Protein AF-G0YC87-F1 (afdb_monomer)

Foldseek 3Di:
DVDPPVVVLVLVLVVQLVVLDQDLPVQQVVCVVVVHDNVVSVVVSVVVVVCCLPVVLVSSCVVSVVVVHDDDSCVSVVCSCVVPVVVVVVVVVVVVVCCVPPNPCCCVPPVCVVCVVVVVVVVVVVVVVVCVVCVVVCVVPVVVVVVSVVVVVVD

Structure (mmCIF, N/CA/C/O backbone):
data_AF-G0YC87-F1
#
_entry.id   AF-G0YC87-F1
#
loop_
_atom_site.group_PDB
_atom_site.id
_atom_site.type_symbol
_atom_site.label_atom_id
_atom_site.label_alt_id
_atom_site.label_comp_id
_atom_site.label_asym_id
_atom_site.label_entity_id
_atom_site.label_seq_id
_atom_site.pdbx_PDB_ins_code
_atom_site.Cartn_x
_atom_site.Cartn_y
_atom_site.Cartn_z
_atom_site.occupancy
_atom_site.B_iso_or_equiv
_atom_site.auth_seq_id
_atom_site.auth_comp_id
_atom_site.auth_asym_id
_atom_site.auth_atom_id
_atom_site.pdbx_PDB_model_num
ATOM 1 N N . PRO A 1 1 ? 21.422 0.173 -26.928 1.00 57.19 1 PRO A N 1
ATOM 2 C CA . PRO A 1 1 ? 20.627 0.861 -25.881 1.00 57.19 1 PRO A CA 1
ATOM 3 C C . PRO A 1 1 ? 21.302 0.721 -24.502 1.00 57.19 1 PRO A C 1
ATOM 5 O O . PRO A 1 1 ? 21.972 -0.278 -24.270 1.00 57.19 1 PRO A O 1
ATOM 8 N N . PHE A 1 2 ? 21.183 1.721 -23.618 1.00 67.56 2 PHE A N 1
ATOM 9 C CA . PHE A 1 2 ? 21.820 1.714 -22.283 1.00 67.56 2 PHE A CA 1
ATOM 10 C C . PHE A 1 2 ? 21.261 0.638 -21.329 1.00 67.56 2 PHE A C 1
ATOM 12 O O . PHE A 1 2 ? 21.851 0.382 -20.288 1.00 67.56 2 PHE A O 1
ATOM 19 N N . ILE A 1 3 ? 20.148 0.001 -21.703 1.00 70.94 3 ILE A N 1
ATOM 20 C CA . ILE A 1 3 ? 19.510 -1.131 -21.026 1.00 70.94 3 ILE A CA 1
ATOM 21 C C . ILE A 1 3 ? 19.102 -2.142 -22.122 1.00 70.94 3 ILE A C 1
ATOM 23 O O . ILE A 1 3 ? 18.642 -1.701 -23.181 1.00 70.94 3 ILE A O 1
ATOM 27 N N . PRO A 1 4 ? 19.264 -3.467 -21.928 1.00 79.31 4 PRO A N 1
ATOM 28 C CA . PRO A 1 4 ? 18.726 -4.478 -22.844 1.00 79.31 4 PRO A CA 1
ATOM 29 C C . PRO A 1 4 ? 17.207 -4.317 -23.031 1.00 79.31 4 PRO A C 1
ATOM 31 O O . PRO A 1 4 ? 16.504 -4.038 -22.062 1.00 79.31 4 PRO A O 1
ATOM 34 N N . GLU A 1 5 ? 16.686 -4.507 -24.248 1.00 75.06 5 GLU A N 1
ATOM 35 C CA . GLU A 1 5 ? 15.259 -4.273 -24.561 1.00 75.06 5 GLU A CA 1
ATOM 36 C C . GLU A 1 5 ? 14.304 -5.075 -23.664 1.00 75.06 5 GLU A C 1
ATOM 38 O O . GLU A 1 5 ? 13.308 -4.539 -23.179 1.00 75.06 5 GLU A O 1
ATOM 43 N N . GLU A 1 6 ? 14.648 -6.328 -23.366 1.00 74.81 6 GLU A N 1
ATOM 44 C CA . GLU A 1 6 ? 13.861 -7.182 -22.476 1.00 74.81 6 GLU A CA 1
ATOM 45 C C . GLU A 1 6 ? 13.784 -6.604 -21.053 1.00 74.81 6 GLU A C 1
ATOM 47 O O . GLU A 1 6 ? 12.701 -6.482 -20.482 1.00 74.81 6 GLU A O 1
ATOM 52 N N . LEU A 1 7 ? 14.909 -6.139 -20.504 1.00 77.75 7 LEU A N 1
ATOM 53 C CA . LEU A 1 7 ? 14.964 -5.549 -19.165 1.00 77.75 7 LEU A CA 1
ATOM 54 C C . LEU A 1 7 ? 14.239 -4.191 -19.110 1.00 77.75 7 LEU A C 1
ATOM 56 O O . LEU A 1 7 ? 13.565 -3.878 -18.131 1.00 77.75 7 LEU A O 1
ATOM 60 N N . ALA A 1 8 ? 14.321 -3.402 -20.184 1.00 76.62 8 ALA A N 1
ATOM 61 C CA . ALA A 1 8 ? 13.591 -2.143 -20.308 1.00 76.62 8 ALA A CA 1
ATOM 62 C C . ALA A 1 8 ? 12.068 -2.365 -20.311 1.00 76.62 8 ALA A C 1
ATOM 64 O O . ALA A 1 8 ? 11.340 -1.621 -19.652 1.00 76.62 8 ALA A O 1
ATOM 65 N N . SER A 1 9 ? 11.589 -3.418 -20.986 1.00 77.44 9 SER A N 1
ATOM 66 C CA . SER A 1 9 ? 10.168 -3.789 -20.978 1.00 77.44 9 SER A CA 1
ATOM 67 C C . SER A 1 9 ? 9.680 -4.205 -19.582 1.00 77.44 9 SER A C 1
ATOM 69 O O . SER A 1 9 ? 8.591 -3.810 -19.163 1.00 77.44 9 SER A O 1
ATOM 71 N N . GLN A 1 10 ? 10.517 -4.913 -18.814 1.00 79.56 10 GLN A N 1
ATOM 72 C CA . GLN A 1 10 ? 10.211 -5.306 -17.436 1.00 79.56 10 GLN A CA 1
ATOM 73 C C . GLN A 1 10 ? 10.158 -4.099 -16.490 1.00 79.56 10 GLN A C 1
ATOM 75 O O . GLN A 1 10 ? 9.244 -3.999 -15.670 1.00 79.56 10 GLN A O 1
ATOM 80 N N . TYR A 1 11 ? 11.088 -3.146 -16.617 1.00 82.56 11 TYR A N 1
ATOM 81 C CA . TYR A 1 11 ? 11.056 -1.914 -15.824 1.00 82.56 11 TYR A CA 1
ATOM 82 C C . TYR A 1 11 ? 9.862 -1.023 -16.166 1.00 82.56 11 TYR A C 1
ATOM 84 O O . TYR A 1 11 ? 9.242 -0.470 -15.259 1.00 82.56 11 TYR A O 1
ATOM 92 N N . LEU A 1 12 ? 9.491 -0.927 -17.446 1.00 80.69 12 LEU A N 1
ATOM 93 C CA . LEU A 1 12 ? 8.291 -0.208 -17.870 1.00 80.69 12 LEU A CA 1
ATOM 94 C C . LEU A 1 12 ? 7.024 -0.845 -17.286 1.00 80.69 12 LEU A C 1
ATOM 96 O O . LEU A 1 12 ? 6.185 -0.139 -16.730 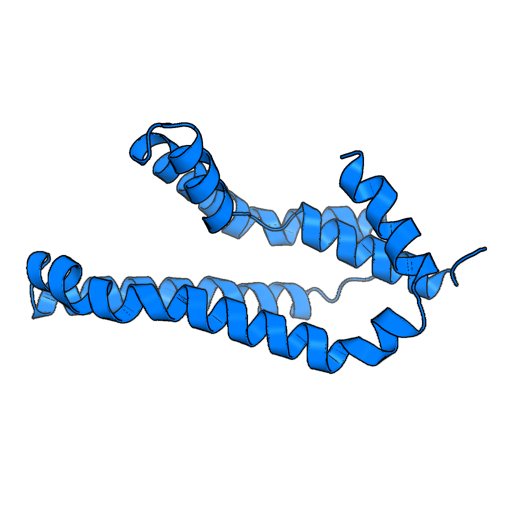1.00 80.69 12 LEU A O 1
ATOM 100 N N . ALA A 1 13 ? 6.908 -2.174 -17.351 1.00 80.00 13 ALA A N 1
ATOM 101 C CA . ALA A 1 13 ? 5.795 -2.891 -16.737 1.00 80.00 13 ALA A CA 1
ATOM 102 C C . ALA A 1 13 ? 5.726 -2.636 -15.223 1.00 80.00 13 ALA A C 1
ATOM 104 O O . ALA A 1 13 ? 4.656 -2.335 -14.697 1.00 80.00 13 ALA A O 1
ATOM 105 N N . GLY A 1 14 ? 6.871 -2.678 -14.532 1.00 81.62 14 GLY A N 1
ATOM 106 C CA . GLY A 1 14 ? 6.966 -2.348 -13.110 1.00 81.62 14 GLY A CA 1
ATOM 107 C C . GLY A 1 14 ? 6.519 -0.917 -12.794 1.00 81.62 14 GLY A C 1
ATOM 108 O O . GLY A 1 14 ? 5.764 -0.710 -11.847 1.00 81.62 14 GLY A O 1
ATOM 109 N N . ALA A 1 15 ? 6.918 0.065 -13.607 1.00 82.25 15 ALA A N 1
ATOM 110 C CA . ALA A 1 15 ? 6.516 1.461 -13.440 1.00 82.25 15 ALA A CA 1
ATOM 111 C C . ALA A 1 15 ? 5.006 1.669 -13.658 1.00 82.25 15 ALA A C 1
ATOM 113 O O . ALA A 1 15 ? 4.369 2.389 -12.892 1.00 82.25 15 ALA A O 1
ATOM 114 N N . ILE A 1 16 ? 4.411 0.998 -14.651 1.00 81.50 16 ILE A N 1
ATOM 115 C CA . ILE A 1 16 ? 2.959 1.019 -14.892 1.00 81.50 16 ILE A CA 1
ATOM 116 C C . ILE A 1 16 ? 2.207 0.413 -13.701 1.00 81.50 16 ILE A C 1
ATOM 118 O O . ILE A 1 16 ? 1.227 0.987 -13.223 1.00 81.50 16 ILE A O 1
ATOM 122 N N . LEU A 1 17 ? 2.671 -0.731 -13.189 1.00 78.62 17 LEU A N 1
ATOM 123 C CA . LEU A 1 17 ? 2.077 -1.375 -12.015 1.00 78.62 17 LEU A CA 1
ATOM 124 C C . LEU A 1 17 ? 2.174 -0.486 -10.769 1.00 78.62 17 LEU A C 1
ATOM 126 O O . LEU A 1 17 ? 1.206 -0.381 -10.021 1.00 78.62 17 LEU A O 1
ATOM 130 N N . LEU A 1 18 ? 3.309 0.190 -10.568 1.00 82.50 18 LEU A N 1
ATOM 131 C CA . LEU A 1 18 ? 3.497 1.124 -9.459 1.00 82.50 18 LEU A CA 1
ATOM 132 C C . LEU A 1 18 ? 2.561 2.336 -9.574 1.00 82.50 18 LEU A C 1
ATOM 134 O O . LEU A 1 18 ? 1.906 2.689 -8.600 1.00 82.50 18 LEU A O 1
ATOM 138 N N . GLY A 1 19 ? 2.467 2.948 -10.758 1.00 80.38 19 GLY A N 1
ATOM 139 C CA . GLY A 1 19 ? 1.634 4.132 -10.990 1.00 80.38 19 GLY A CA 1
ATOM 140 C C . GLY A 1 19 ? 0.129 3.857 -10.946 1.00 80.38 19 GLY A C 1
ATOM 141 O O . GLY A 1 19 ? -0.658 4.756 -10.667 1.00 80.38 19 GLY A O 1
ATOM 142 N N . THR A 1 20 ? -0.284 2.614 -11.196 1.00 79.25 20 THR A N 1
ATOM 143 C CA . THR A 1 20 ? -1.690 2.192 -11.096 1.00 79.25 20 THR A CA 1
ATOM 144 C C . THR A 1 20 ? -2.072 1.695 -9.704 1.00 79.25 20 THR A C 1
ATOM 146 O O . THR A 1 20 ? -3.257 1.512 -9.436 1.00 79.25 20 THR A O 1
A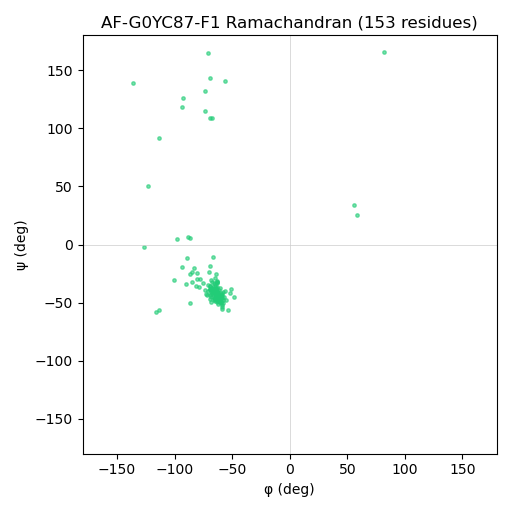TOM 149 N N . ALA A 1 21 ? -1.114 1.467 -8.804 1.00 81.75 21 ALA A N 1
ATOM 150 C CA . ALA A 1 21 ? -1.408 0.983 -7.463 1.00 81.75 21 ALA A CA 1
ATOM 151 C C . ALA A 1 21 ? -2.026 2.096 -6.591 1.00 81.75 21 ALA A C 1
ATOM 153 O O . ALA A 1 21 ? -1.487 3.204 -6.525 1.00 81.75 21 ALA A O 1
ATOM 154 N N . PRO A 1 22 ? -3.137 1.830 -5.877 1.00 77.19 22 PRO A N 1
ATOM 155 C CA . PRO A 1 22 ? -3.717 2.807 -4.968 1.00 77.19 22 PRO A CA 1
ATOM 156 C C . PRO A 1 22 ? -2.820 3.042 -3.746 1.00 77.19 22 PRO A C 1
ATOM 158 O O . PRO A 1 22 ? -2.207 2.129 -3.189 1.00 77.19 22 PRO A O 1
ATOM 161 N N . CYS A 1 23 ? -2.786 4.293 -3.296 1.00 81.12 23 CYS A N 1
ATOM 162 C CA . CYS A 1 23 ? -1.990 4.762 -2.169 1.00 81.12 23 CYS A CA 1
ATOM 163 C C . CYS A 1 23 ? -2.938 5.189 -1.033 1.00 81.12 23 CYS A C 1
ATOM 165 O O . CYS A 1 23 ? -3.407 6.323 -0.981 1.00 81.12 23 CYS A O 1
ATOM 167 N N . ALA A 1 24 ? -3.255 4.266 -0.118 1.00 76.12 24 ALA A N 1
ATOM 168 C CA . ALA A 1 24 ? -4.218 4.535 0.955 1.00 76.12 24 ALA A CA 1
ATOM 169 C C . ALA A 1 24 ? -3.569 5.186 2.191 1.00 76.12 24 ALA A C 1
ATOM 171 O O . ALA A 1 24 ? -4.028 6.212 2.684 1.00 76.12 24 ALA A O 1
ATOM 172 N N . ALA A 1 25 ? -2.472 4.617 2.703 1.00 76.94 25 ALA A N 1
ATOM 173 C CA . ALA A 1 25 ? -1.908 5.018 3.998 1.00 76.94 25 ALA A CA 1
ATOM 174 C C . ALA A 1 25 ? -1.197 6.383 3.973 1.00 76.94 25 ALA A C 1
ATOM 176 O O . ALA A 1 25 ? -1.305 7.165 4.916 1.00 76.94 25 ALA A O 1
ATOM 177 N N . MET A 1 26 ? -0.467 6.683 2.898 1.00 84.88 26 MET A N 1
ATOM 178 C CA . MET A 1 26 ? 0.353 7.893 2.818 1.00 84.88 26 MET A CA 1
ATOM 179 C C . MET A 1 26 ? -0.507 9.159 2.696 1.00 84.88 26 MET A C 1
ATOM 181 O O . MET A 1 26 ? -0.180 10.175 3.305 1.00 84.88 26 MET A O 1
ATOM 185 N N . VAL A 1 27 ? -1.650 9.085 2.006 1.00 85.88 27 VAL A N 1
ATOM 186 C CA . VAL A 1 27 ? -2.606 10.202 1.886 1.00 85.88 27 VAL A CA 1
ATOM 187 C C . VAL A 1 27 ? -3.138 10.641 3.256 1.00 85.88 27 VAL A C 1
ATOM 189 O O . VAL A 1 27 ? -3.251 11.840 3.508 1.00 85.88 27 VAL A O 1
ATOM 192 N N . PHE A 1 28 ? -3.376 9.707 4.185 1.00 83.75 28 PHE A N 1
ATOM 193 C CA . PHE A 1 28 ? -3.779 10.053 5.555 1.00 83.75 28 PHE A CA 1
ATOM 194 C C . PHE A 1 28 ? -2.693 10.808 6.323 1.00 83.75 28 PHE A C 1
ATOM 196 O O . PHE A 1 28 ? -3.005 11.755 7.045 1.00 83.75 28 PHE A O 1
ATOM 203 N N . VAL A 1 29 ? -1.424 10.421 6.161 1.00 84.12 29 VAL A N 1
ATOM 204 C CA . VAL A 1 29 ? -0.299 11.114 6.808 1.00 84.12 29 VAL A CA 1
ATOM 205 C C . VAL A 1 29 ? -0.174 12.535 6.264 1.00 84.12 29 VAL A C 1
ATOM 207 O O . VAL A 1 29 ? -0.053 13.473 7.048 1.00 84.12 29 VAL A O 1
ATOM 210 N N . TRP A 1 30 ? -0.278 12.719 4.946 1.00 87.69 30 TRP A N 1
ATOM 211 C CA . TRP A 1 30 ? -0.252 14.051 4.339 1.00 87.69 30 TRP A CA 1
ATOM 212 C C . TRP A 1 30 ? -1.423 14.915 4.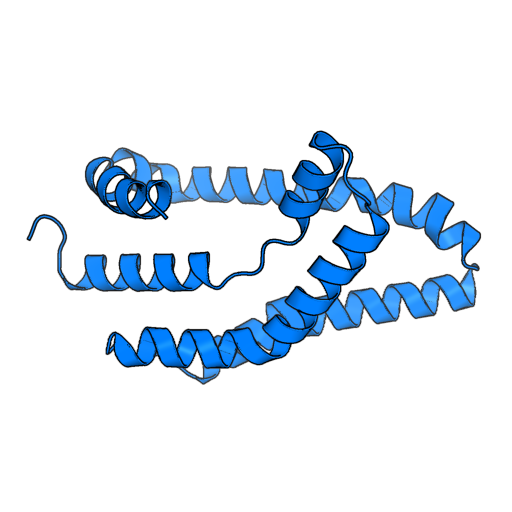788 1.00 87.69 30 TRP A C 1
ATOM 214 O O . TRP A 1 30 ? -1.194 16.038 5.228 1.00 87.69 30 TRP A O 1
ATOM 224 N N . SER A 1 31 ? -2.648 14.378 4.773 1.00 88.25 31 SER A N 1
ATOM 225 C CA . SER A 1 31 ? -3.817 15.100 5.284 1.00 88.25 31 SER A CA 1
ATOM 226 C C . SER A 1 31 ? -3.627 15.505 6.745 1.00 88.25 31 SER A C 1
ATOM 228 O O . SER A 1 31 ? -3.975 16.619 7.122 1.00 88.25 31 SER A O 1
ATOM 230 N N . TYR A 1 32 ? -3.061 14.634 7.582 1.00 85.69 32 TYR A N 1
ATOM 231 C CA . TYR A 1 32 ? -2.772 14.970 8.974 1.00 85.69 32 TYR A CA 1
ATOM 232 C C . TYR A 1 32 ? -1.743 16.108 9.086 1.00 85.69 32 TYR A C 1
ATOM 234 O O . TYR A 1 32 ? -1.962 17.069 9.826 1.00 85.69 32 TYR A O 1
ATOM 242 N N . LEU A 1 33 ? -0.651 16.047 8.314 1.00 90.62 33 LEU A N 1
ATOM 243 C CA . LEU A 1 33 ? 0.399 17.072 8.301 1.00 90.62 33 LEU A CA 1
ATOM 244 C C . LEU A 1 33 ? -0.111 18.437 7.818 1.00 90.62 33 LEU A C 1
ATOM 246 O O . LEU A 1 33 ? 0.292 19.467 8.358 1.00 90.62 33 LEU A O 1
ATOM 250 N N . THR A 1 34 ? -1.026 18.460 6.849 1.00 92.94 34 THR A N 1
ATOM 251 C CA . THR A 1 34 ? -1.622 19.696 6.322 1.00 92.94 34 THR A CA 1
ATOM 252 C C . THR A 1 34 ? -2.846 20.168 7.108 1.00 92.94 34 THR A C 1
ATOM 254 O O . THR A 1 34 ? -3.486 21.132 6.692 1.00 92.94 34 THR A O 1
ATOM 257 N N . ARG A 1 35 ? -3.189 19.521 8.235 1.00 90.19 35 ARG A N 1
ATOM 258 C CA . ARG A 1 35 ? -4.411 19.791 9.022 1.00 90.19 35 ARG A CA 1
ATOM 259 C C . ARG A 1 35 ? -5.703 19.680 8.196 1.00 90.19 35 ARG A C 1
ATOM 261 O O . ARG A 1 35 ? -6.651 20.431 8.411 1.00 90.19 35 ARG A O 1
ATOM 268 N N . GLY A 1 36 ? -5.718 18.765 7.233 1.00 88.31 36 GLY A N 1
ATOM 269 C CA . GLY A 1 36 ? -6.886 18.438 6.427 1.00 88.31 36 GLY A CA 1
ATOM 270 C C . GLY A 1 36 ? -7.963 17.695 7.217 1.00 88.31 36 GLY A C 1
ATOM 271 O O . GLY A 1 36 ? -7.722 17.161 8.303 1.00 88.31 36 GLY A O 1
ATOM 272 N N . ASP A 1 37 ? -9.163 17.643 6.645 1.00 91.12 37 ASP A N 1
ATOM 273 C CA . ASP A 1 37 ? -10.288 16.906 7.213 1.00 91.12 37 ASP A CA 1
ATOM 274 C C . ASP A 1 37 ? -10.085 15.392 7.026 1.00 91.12 37 ASP A C 1
ATOM 276 O O . ASP A 1 37 ? -10.067 14.864 5.907 1.00 91.12 37 ASP A O 1
ATOM 280 N N . ALA A 1 38 ? -9.930 14.683 8.145 1.00 85.50 38 ALA A N 1
ATOM 281 C CA . ALA A 1 38 ? -9.714 13.242 8.153 1.00 85.50 38 ALA A CA 1
ATOM 282 C C . ALA A 1 38 ? -10.942 12.450 7.672 1.00 85.50 38 ALA A C 1
ATOM 284 O O . ALA A 1 38 ? -10.775 11.399 7.055 1.00 85.50 38 ALA A O 1
ATOM 285 N N . ALA A 1 39 ? -12.162 12.935 7.926 1.00 86.69 39 ALA A N 1
ATOM 286 C CA . ALA A 1 39 ? -13.388 12.277 7.488 1.00 86.69 39 ALA A CA 1
ATOM 287 C C . ALA A 1 39 ? -13.565 12.415 5.973 1.00 86.69 39 ALA A C 1
ATOM 289 O O . ALA A 1 39 ? -13.854 11.427 5.300 1.00 86.69 39 ALA A O 1
ATOM 290 N N . TYR A 1 40 ? -13.312 13.606 5.423 1.00 89.31 40 TYR A N 1
ATOM 291 C CA . TYR A 1 40 ? -13.328 13.819 3.975 1.00 89.31 40 TYR A CA 1
ATOM 292 C C . TYR A 1 40 ? -12.262 12.971 3.268 1.00 89.31 40 TYR A C 1
ATOM 294 O O . TYR A 1 40 ? -12.561 12.267 2.303 1.00 89.31 40 TYR A O 1
ATOM 302 N N . THR A 1 41 ? -11.038 12.963 3.802 1.00 90.31 41 THR A N 1
ATOM 303 C CA . THR A 1 41 ? -9.935 12.141 3.283 1.00 90.31 41 THR A CA 1
ATOM 304 C C . THR A 1 41 ? -10.283 10.657 3.309 1.00 90.31 41 THR A C 1
ATOM 306 O O . THR A 1 41 ? -10.043 9.947 2.334 1.00 90.31 41 THR A O 1
ATOM 309 N N . LEU A 1 42 ? -10.909 10.185 4.390 1.00 88.56 42 LEU A N 1
ATOM 310 C CA . LEU A 1 42 ? -11.349 8.800 4.506 1.00 88.56 42 LEU A CA 1
ATOM 311 C C . LEU A 1 42 ? -12.383 8.434 3.446 1.00 88.56 42 LEU A C 1
ATOM 313 O O . LEU A 1 42 ? -12.263 7.373 2.839 1.00 88.56 42 LEU A O 1
ATOM 317 N N . VAL A 1 43 ? -13.373 9.296 3.203 1.00 90.69 43 VAL A N 1
ATOM 318 C CA . VAL A 1 43 ? -14.376 9.058 2.156 1.00 90.69 43 VAL A CA 1
ATOM 319 C C . VAL A 1 43 ? -13.710 9.020 0.782 1.00 90.69 43 VAL A C 1
ATOM 321 O O . VAL A 1 43 ? -13.975 8.104 0.009 1.00 90.69 43 VAL A O 1
ATOM 324 N N . GLN A 1 44 ? -12.808 9.959 0.490 1.00 90.38 44 GLN A N 1
ATOM 325 C CA . GLN A 1 44 ? -12.114 10.023 -0.795 1.00 90.38 44 GLN A CA 1
ATOM 326 C C . GLN A 1 44 ? -11.250 8.780 -1.053 1.00 90.38 44 GLN A C 1
ATOM 328 O O . GLN A 1 44 ? -11.358 8.175 -2.119 1.00 90.38 44 GLN A O 1
ATOM 333 N N . VAL A 1 45 ? -10.429 8.376 -0.080 1.00 90.69 45 VAL A N 1
ATOM 334 C CA . VAL A 1 45 ? -9.581 7.179 -0.191 1.00 90.69 45 VAL A CA 1
ATOM 335 C C . VAL A 1 45 ? -10.443 5.922 -0.310 1.00 90.69 45 VAL A C 1
ATOM 337 O O . VAL A 1 45 ? -10.199 5.103 -1.188 1.00 90.69 45 VAL A O 1
ATOM 340 N N . ALA A 1 46 ? -11.502 5.793 0.495 1.00 87.88 46 ALA A N 1
ATOM 341 C CA . ALA A 1 46 ? -12.389 4.632 0.436 1.00 87.88 46 ALA A CA 1
ATOM 342 C C . ALA A 1 46 ? -13.113 4.507 -0.914 1.00 87.88 46 ALA A C 1
ATOM 344 O O . ALA A 1 46 ? -13.239 3.403 -1.441 1.00 87.88 46 ALA A O 1
ATOM 345 N N . VAL A 1 47 ? -13.580 5.622 -1.486 1.00 90.88 47 VAL A N 1
ATOM 346 C CA . VAL A 1 47 ? -14.212 5.630 -2.814 1.00 90.88 47 VAL A CA 1
ATOM 347 C C . VAL A 1 47 ? -13.194 5.274 -3.896 1.00 90.88 47 VAL A C 1
ATOM 349 O O . VAL A 1 47 ? -13.492 4.437 -4.747 1.00 90.88 47 VAL A O 1
ATOM 352 N N . ASN A 1 48 ? -11.991 5.851 -3.845 1.00 89.25 48 ASN A N 1
ATOM 353 C CA . ASN A 1 48 ? -10.914 5.532 -4.780 1.00 89.25 48 ASN A CA 1
ATOM 354 C C . ASN A 1 48 ? -10.553 4.041 -4.742 1.00 89.25 48 ASN A C 1
ATOM 356 O O . ASN A 1 48 ? -10.537 3.384 -5.780 1.00 89.25 48 ASN A O 1
ATOM 360 N N . ASP A 1 49 ? -10.329 3.488 -3.553 1.00 86.19 49 ASP A N 1
ATOM 361 C CA . ASP A 1 49 ? -9.949 2.086 -3.383 1.00 86.19 49 ASP A CA 1
ATOM 362 C C . ASP A 1 49 ? -11.065 1.136 -3.833 1.00 86.19 49 ASP A C 1
ATOM 364 O O . ASP A 1 49 ? -10.788 0.098 -4.434 1.00 86.19 49 ASP A O 1
ATOM 368 N N . LEU A 1 50 ? -12.334 1.500 -3.611 1.00 86.19 50 LEU A N 1
ATOM 369 C CA . LEU A 1 50 ? -13.476 0.714 -4.079 1.00 86.19 50 LEU A CA 1
ATOM 370 C C . LEU A 1 50 ? -13.591 0.711 -5.609 1.00 86.19 50 LEU A C 1
ATOM 372 O O . LEU A 1 50 ? -13.905 -0.325 -6.191 1.00 86.19 50 LEU A O 1
ATOM 376 N N . ILE A 1 51 ? -13.327 1.843 -6.266 1.00 88.00 51 ILE A N 1
ATOM 377 C CA . ILE A 1 51 ? -13.265 1.911 -7.732 1.00 88.00 51 ILE A CA 1
ATOM 378 C C . ILE A 1 51 ? -12.096 1.055 -8.229 1.00 88.00 51 ILE A C 1
ATOM 380 O O . ILE A 1 51 ? -12.274 0.209 -9.107 1.00 88.00 51 ILE A O 1
ATOM 384 N N . MET A 1 52 ? -10.915 1.225 -7.632 1.00 85.06 52 MET A N 1
ATOM 385 C CA . MET A 1 52 ? -9.697 0.517 -8.020 1.00 85.06 52 MET A CA 1
ATOM 386 C C . MET A 1 52 ? -9.780 -0.991 -7.782 1.00 85.06 52 MET A C 1
ATOM 388 O O . MET A 1 52 ? -9.213 -1.741 -8.566 1.00 85.06 52 MET A O 1
ATOM 392 N N . LEU A 1 53 ? -10.550 -1.465 -6.800 1.00 82.25 53 LEU A N 1
ATOM 393 C CA . LEU A 1 53 ? -10.812 -2.894 -6.598 1.00 82.25 53 LEU A CA 1
ATOM 394 C C . LEU A 1 53 ? -11.293 -3.592 -7.881 1.00 82.25 53 LEU A C 1
ATOM 396 O O . LEU A 1 53 ? -10.899 -4.725 -8.153 1.00 82.25 53 LEU A O 1
ATOM 400 N N . PHE A 1 54 ? -12.124 -2.910 -8.674 1.00 82.88 54 PHE A N 1
ATOM 401 C CA . PHE A 1 54 ? -12.648 -3.434 -9.936 1.00 82.88 54 PHE A CA 1
ATOM 402 C C . PHE A 1 54 ? -11.905 -2.891 -11.158 1.00 82.88 54 PHE A C 1
ATOM 404 O O . PHE A 1 54 ? -11.803 -3.592 -12.161 1.00 82.88 54 PHE A O 1
ATOM 411 N N . ALA A 1 55 ? -11.388 -1.662 -11.089 1.00 84.94 55 ALA A N 1
ATOM 412 C CA . ALA A 1 55 ? -10.742 -0.987 -12.211 1.00 84.94 55 ALA A CA 1
ATOM 413 C C . ALA A 1 55 ? -9.252 -1.337 -12.371 1.00 84.94 55 ALA A C 1
ATOM 415 O O . ALA A 1 55 ? -8.742 -1.263 -13.486 1.00 84.94 55 ALA A O 1
ATOM 416 N N . PHE A 1 56 ? -8.560 -1.770 -11.310 1.00 82.12 56 PHE A N 1
ATOM 417 C CA . PHE A 1 56 ? -7.119 -2.044 -11.335 1.00 82.12 56 PHE A CA 1
ATOM 418 C C . PHE A 1 56 ? -6.748 -3.110 -12.369 1.00 82.12 56 PHE A C 1
ATOM 420 O O . PHE A 1 56 ? -5.937 -2.845 -13.252 1.00 82.12 56 PHE A O 1
ATOM 427 N N . ALA A 1 57 ? -7.376 -4.290 -12.316 1.00 78.31 57 ALA A N 1
ATOM 428 C CA . ALA A 1 57 ? -7.081 -5.359 -13.272 1.00 78.31 57 ALA A CA 1
ATOM 429 C C . ALA A 1 57 ? -7.351 -4.940 -14.735 1.00 78.31 57 ALA A C 1
ATOM 431 O O . ALA A 1 57 ? -6.443 -5.089 -15.553 1.00 78.31 57 ALA A O 1
ATOM 432 N N . PRO A 1 58 ? -8.516 -4.357 -15.090 1.00 80.88 58 PRO A N 1
ATOM 433 C CA . PRO A 1 58 ? -8.759 -3.833 -16.435 1.00 80.88 58 PRO A CA 1
ATOM 434 C C . PRO A 1 58 ? -7.747 -2.778 -16.895 1.00 80.88 58 PRO A C 1
ATOM 436 O O . PRO A 1 58 ? -7.266 -2.854 -18.024 1.00 80.88 58 PRO A O 1
ATOM 439 N N . ILE A 1 59 ? -7.409 -1.808 -16.037 1.00 82.31 59 ILE A N 1
ATOM 440 C CA . ILE A 1 59 ? -6.475 -0.722 -16.369 1.00 82.31 59 ILE A CA 1
ATOM 441 C C . ILE A 1 59 ? -5.075 -1.283 -16.620 1.00 82.31 59 ILE A C 1
ATOM 443 O O . ILE A 1 59 ? -4.454 -0.948 -17.625 1.00 82.31 59 ILE A O 1
ATOM 447 N N . VAL A 1 60 ? -4.594 -2.172 -15.749 1.00 75.69 60 VAL A N 1
ATOM 448 C CA . VAL A 1 60 ? -3.285 -2.819 -15.897 1.00 75.69 60 VAL A CA 1
ATOM 449 C C . VAL A 1 60 ? -3.225 -3.646 -17.181 1.00 75.69 60 VAL A C 1
ATOM 451 O O . VAL A 1 60 ? -2.248 -3.549 -17.920 1.00 75.69 60 VAL A O 1
ATOM 454 N N . ILE A 1 61 ? -4.277 -4.411 -17.492 1.00 74.00 61 ILE A N 1
ATOM 455 C CA . ILE A 1 61 ? -4.358 -5.200 -18.730 1.00 74.00 61 ILE A CA 1
ATOM 456 C C . ILE A 1 61 ? -4.318 -4.288 -19.960 1.00 74.00 61 ILE A C 1
ATOM 458 O O . ILE A 1 61 ? -3.594 -4.575 -20.912 1.00 74.00 61 ILE A O 1
ATOM 462 N N . LEU A 1 62 ? -5.059 -3.179 -19.944 1.00 78.75 62 LEU A N 1
ATOM 463 C CA . LEU A 1 62 ? -5.085 -2.225 -21.047 1.00 78.75 62 LEU A CA 1
ATOM 464 C C . LEU A 1 62 ? -3.721 -1.543 -21.238 1.00 78.75 62 LEU A C 1
ATOM 466 O O . LEU A 1 62 ? -3.215 -1.502 -22.357 1.00 78.75 62 LEU A O 1
ATOM 470 N N . LEU A 1 63 ? -3.088 -1.067 -20.162 1.00 75.19 63 LEU A N 1
ATOM 471 C CA . LEU A 1 63 ? -1.797 -0.371 -20.233 1.00 75.19 63 LEU A CA 1
ATOM 472 C C . LEU A 1 63 ? -0.637 -1.303 -20.630 1.00 75.19 63 LEU A C 1
ATOM 474 O O . LEU A 1 63 ? 0.219 -0.920 -21.432 1.00 75.19 63 LEU A O 1
ATOM 478 N N . LEU A 1 64 ? -0.619 -2.542 -20.129 1.00 71.00 64 LEU A N 1
ATOM 479 C CA . LEU A 1 64 ? 0.396 -3.537 -20.499 1.00 71.00 64 LEU A CA 1
ATOM 480 C C . LEU A 1 64 ? 0.159 -4.125 -21.899 1.00 71.00 64 LEU A C 1
ATOM 482 O O . LEU A 1 64 ? 1.121 -4.376 -22.625 1.00 71.00 64 LEU A O 1
ATOM 486 N N . GLY A 1 65 ? -1.103 -4.266 -22.318 1.00 66.25 65 GLY A N 1
ATOM 487 C CA . GLY A 1 65 ? -1.473 -4.697 -23.667 1.00 66.25 65 GLY A CA 1
ATOM 488 C C . GLY A 1 65 ? -1.067 -3.690 -24.748 1.00 66.25 65 GLY A C 1
ATOM 489 O O . GLY A 1 65 ? -0.556 -4.089 -25.791 1.00 66.25 65 GLY A O 1
ATOM 490 N N . VAL A 1 66 ? -1.192 -2.383 -24.478 1.00 63.62 66 VAL A N 1
ATOM 491 C CA . VAL A 1 66 ? -0.680 -1.313 -25.364 1.00 63.62 66 VAL A CA 1
ATOM 492 C C . VAL A 1 66 ? 0.852 -1.349 -25.476 1.00 63.62 66 VAL A C 1
ATOM 494 O O . VAL A 1 66 ? 1.405 -0.945 -26.496 1.00 63.62 66 VAL A O 1
ATOM 497 N N . SER A 1 67 ? 1.537 -1.900 -24.471 1.00 60.12 67 SER A N 1
ATOM 498 C CA . SER A 1 67 ? 2.997 -2.068 -24.447 1.00 60.12 67 SER A CA 1
ATOM 499 C C . SER A 1 67 ? 3.476 -3.388 -25.085 1.00 60.12 67 SER A C 1
ATOM 501 O O . SER A 1 67 ? 4.665 -3.688 -25.036 1.00 60.12 67 SER A O 1
ATOM 503 N N . ASN A 1 68 ? 2.570 -4.170 -25.696 1.00 59.53 68 ASN A N 1
ATOM 504 C CA . ASN A 1 68 ? 2.828 -5.465 -26.350 1.00 59.53 68 ASN A CA 1
ATOM 505 C C . ASN A 1 68 ? 3.448 -6.543 -25.432 1.00 59.53 68 ASN A C 1
ATOM 507 O O . ASN A 1 68 ? 4.114 -7.468 -25.898 1.00 59.53 68 ASN A O 1
ATOM 511 N N . ILE A 1 69 ? 3.222 -6.433 -24.119 1.00 62.19 69 ILE A N 1
ATOM 512 C CA . ILE A 1 69 ? 3.669 -7.411 -23.122 1.00 62.19 69 ILE A CA 1
ATOM 513 C C . ILE A 1 69 ? 2.517 -8.392 -22.891 1.00 62.19 69 ILE A C 1
ATOM 515 O O . ILE A 1 69 ? 1.436 -7.995 -22.454 1.00 62.19 69 ILE A O 1
ATOM 519 N N . GLN A 1 70 ? 2.722 -9.678 -23.192 1.00 56.25 70 GLN A N 1
ATOM 520 C CA . GLN A 1 70 ? 1.707 -10.705 -22.945 1.00 56.25 70 GLN A CA 1
ATOM 521 C C . GLN A 1 70 ? 1.547 -10.931 -21.441 1.00 56.25 70 GLN A C 1
ATOM 523 O O . GLN A 1 70 ? 2.423 -11.488 -20.781 1.00 56.25 70 GLN A O 1
ATOM 528 N N . VAL A 1 71 ? 0.413 -10.495 -20.897 1.00 58.00 71 VAL A N 1
ATOM 529 C CA . VAL A 1 71 ? 0.088 -10.675 -19.483 1.00 58.00 71 VAL A CA 1
ATOM 530 C C . VAL A 1 71 ? -0.711 -11.968 -19.308 1.00 58.00 71 VAL A C 1
ATOM 532 O O . VAL A 1 71 ? -1.755 -12.120 -19.947 1.00 58.00 71 VAL A O 1
ATOM 535 N N . PRO A 1 72 ? -0.288 -12.898 -18.433 1.00 66.88 72 PRO A N 1
ATOM 536 C CA . PRO A 1 72 ? -1.094 -14.066 -18.109 1.00 66.88 72 PRO A CA 1
ATOM 537 C C . PRO A 1 72 ? -2.351 -13.633 -17.338 1.00 66.88 72 PRO A C 1
ATOM 539 O O . PRO A 1 72 ? -2.272 -13.232 -16.174 1.00 66.88 72 PRO A O 1
ATOM 542 N N . TYR A 1 73 ? -3.515 -13.725 -17.991 1.00 66.31 73 TYR A N 1
ATOM 543 C CA . TYR A 1 73 ? -4.830 -13.378 -17.429 1.00 66.31 73 TYR A CA 1
ATOM 544 C C . TYR A 1 73 ? -5.097 -14.073 -16.088 1.00 66.31 73 TYR A C 1
ATOM 546 O O . TYR A 1 73 ? -5.559 -13.441 -15.136 1.00 66.31 73 TYR A O 1
ATOM 554 N N . ASP A 1 74 ? -4.723 -15.350 -15.997 1.00 72.06 74 ASP A N 1
ATOM 555 C CA . ASP A 1 74 ? -4.893 -16.164 -14.795 1.00 72.06 74 ASP A CA 1
ATOM 556 C C . ASP A 1 74 ? -4.054 -15.631 -13.627 1.00 72.06 74 ASP A C 1
ATOM 558 O O . ASP A 1 74 ? -4.519 -15.599 -12.490 1.00 72.06 74 ASP A O 1
ATOM 562 N N . GLY A 1 75 ? -2.840 -15.143 -13.906 1.00 74.19 75 GLY A N 1
ATOM 563 C CA . GLY A 1 75 ? -1.922 -14.625 -12.891 1.00 74.19 75 GLY A CA 1
ATOM 564 C C . GLY A 1 75 ? -2.418 -13.329 -12.251 1.00 74.19 75 GLY A C 1
ATOM 565 O O . GLY A 1 75 ? -2.370 -13.184 -11.028 1.00 74.19 75 GLY A O 1
ATOM 566 N N . VAL A 1 76 ? -2.946 -12.402 -13.057 1.00 72.88 76 VAL A N 1
ATOM 567 C CA . VAL A 1 76 ? -3.491 -11.127 -12.555 1.00 72.88 76 VAL A CA 1
ATOM 568 C C . VAL A 1 76 ? -4.777 -11.362 -11.768 1.00 72.88 76 VAL A C 1
ATOM 570 O O . VAL A 1 76 ? -4.907 -10.860 -10.651 1.00 72.88 76 VAL A O 1
ATOM 573 N N . ALA A 1 77 ? -5.704 -12.164 -12.303 1.00 77.00 77 ALA A N 1
ATOM 574 C CA . ALA A 1 77 ? -6.963 -12.475 -11.629 1.00 77.00 77 ALA A CA 1
ATOM 575 C C . ALA A 1 77 ? -6.727 -13.190 -10.289 1.00 77.00 77 ALA A C 1
ATOM 577 O O . ALA A 1 77 ? -7.290 -12.798 -9.264 1.00 77.00 77 ALA A O 1
ATOM 578 N N . LEU A 1 78 ? -5.839 -14.190 -10.272 1.00 83.19 78 LEU A N 1
ATOM 579 C CA . LEU A 1 78 ? -5.474 -14.918 -9.060 1.00 83.19 78 LEU A CA 1
ATOM 580 C C . LEU A 1 78 ? -4.812 -14.000 -8.026 1.00 83.19 78 LEU A C 1
ATOM 582 O O . LEU A 1 78 ? -5.162 -14.072 -6.850 1.00 83.19 78 LEU A O 1
ATOM 586 N N . SER A 1 79 ? -3.935 -13.088 -8.456 1.00 80.38 79 SER A N 1
ATOM 587 C CA . SER A 1 79 ? -3.293 -12.108 -7.569 1.00 80.38 79 SER A CA 1
ATOM 588 C C . SER A 1 79 ? -4.303 -11.154 -6.927 1.00 80.38 79 SER A C 1
ATOM 590 O O . SER A 1 79 ? -4.244 -10.925 -5.722 1.00 80.38 79 SER A O 1
ATOM 592 N N . VAL A 1 80 ? -5.272 -10.638 -7.689 1.00 79.81 80 VAL A N 1
ATOM 593 C CA . VAL A 1 80 ? -6.331 -9.769 -7.144 1.00 79.81 80 VAL A CA 1
ATOM 594 C C . VAL A 1 80 ? -7.164 -10.511 -6.100 1.00 79.81 80 VAL A C 1
ATOM 596 O O . VAL A 1 80 ? -7.431 -9.981 -5.019 1.00 79.81 80 VAL 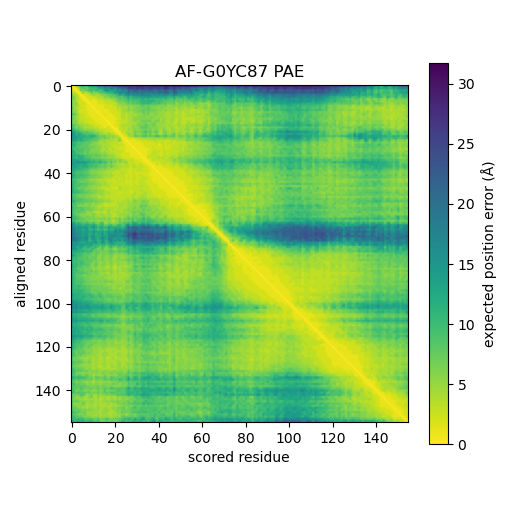A O 1
ATOM 599 N N . VAL A 1 81 ? -7.545 -11.759 -6.378 1.00 84.75 81 VAL A N 1
ATOM 600 C CA . VAL A 1 81 ? -8.318 -12.563 -5.424 1.00 84.75 81 VAL A CA 1
ATOM 601 C C . VAL A 1 81 ? -7.515 -12.818 -4.145 1.00 84.75 81 VAL A C 1
ATOM 603 O O . VAL A 1 81 ? -8.021 -12.575 -3.047 1.00 84.75 81 VAL A O 1
ATOM 606 N N . LEU A 1 82 ? -6.263 -13.263 -4.272 1.00 87.69 82 LEU A N 1
ATOM 607 C CA . LEU A 1 82 ? -5.417 -13.620 -3.131 1.00 87.69 82 LEU A CA 1
ATOM 608 C C . LEU A 1 82 ? -5.013 -12.422 -2.276 1.00 87.69 82 LEU A C 1
ATOM 610 O O . LEU A 1 82 ? -5.080 -12.508 -1.051 1.00 87.69 82 LEU A O 1
ATOM 614 N N . TYR A 1 83 ? -4.593 -11.322 -2.899 1.00 83.69 83 TYR A N 1
ATOM 615 C CA . TYR A 1 83 ? -4.016 -10.186 -2.180 1.00 83.69 83 TYR A CA 1
ATOM 616 C C . TYR A 1 83 ? -5.030 -9.104 -1.814 1.00 83.69 83 TYR A C 1
ATOM 618 O O . TYR A 1 83 ? -4.760 -8.327 -0.902 1.00 83.69 83 TYR A O 1
ATOM 626 N N . ILE A 1 84 ? -6.195 -9.052 -2.470 1.00 81.62 84 ILE A N 1
ATOM 627 C CA . ILE A 1 84 ? -7.199 -8.012 -2.209 1.00 81.62 84 ILE A CA 1
ATOM 628 C C . ILE A 1 84 ? -8.491 -8.619 -1.659 1.00 81.62 84 ILE A C 1
ATOM 630 O O . ILE A 1 84 ? -8.905 -8.284 -0.548 1.00 81.62 84 ILE A O 1
ATOM 634 N N . VAL A 1 85 ? -9.121 -9.539 -2.395 1.00 85.12 85 VAL A N 1
ATOM 635 C CA . VAL A 1 85 ? -10.458 -10.048 -2.037 1.00 85.12 85 VAL A CA 1
ATOM 636 C C . VAL A 1 85 ? -10.432 -10.838 -0.726 1.00 85.12 85 VAL A C 1
ATOM 638 O O . VAL A 1 85 ? -11.258 -10.586 0.154 1.00 85.12 85 VAL A O 1
ATOM 641 N N . ILE A 1 86 ? -9.482 -11.767 -0.562 1.00 90.88 86 ILE A N 1
ATOM 642 C CA . ILE A 1 86 ? -9.381 -12.595 0.650 1.00 90.88 86 ILE A CA 1
ATOM 643 C C . ILE A 1 86 ? -9.105 -11.739 1.904 1.00 90.88 86 ILE A C 1
ATOM 645 O O . ILE A 1 86 ? -9.873 -11.865 2.865 1.00 90.88 86 ILE A O 1
ATOM 649 N N . PRO A 1 87 ? -8.093 -10.843 1.939 1.00 88.62 87 PRO A N 1
ATOM 650 C CA . PRO A 1 87 ? -7.845 -9.995 3.106 1.00 88.62 87 PRO A CA 1
ATOM 651 C C . PRO A 1 87 ? -9.013 -9.067 3.442 1.00 88.62 87 PRO A C 1
ATOM 653 O O . PRO A 1 87 ? -9.351 -8.912 4.617 1.00 88.62 87 PRO A O 1
ATOM 656 N N . LEU A 1 88 ? -9.678 -8.498 2.430 1.00 86.62 88 LEU A N 1
ATOM 657 C CA . LEU A 1 88 ? -10.838 -7.630 2.632 1.00 86.62 88 LEU A CA 1
ATOM 658 C C . LEU A 1 88 ? -12.014 -8.398 3.251 1.00 86.62 88 LEU A C 1
ATOM 660 O O . LEU A 1 88 ? -12.608 -7.946 4.235 1.00 86.62 88 LEU A O 1
ATOM 664 N N . ALA A 1 89 ? -12.318 -9.589 2.725 1.00 91.00 89 ALA A N 1
ATOM 665 C CA . ALA A 1 89 ? -13.357 -10.457 3.268 1.00 91.00 89 ALA A CA 1
ATOM 666 C C . ALA A 1 89 ? -13.032 -10.893 4.705 1.00 91.00 89 ALA A C 1
ATOM 668 O O . ALA A 1 89 ? -13.892 -10.814 5.586 1.00 91.00 89 ALA A O 1
ATOM 669 N N . ALA A 1 90 ? -11.785 -11.291 4.971 1.00 93.44 90 ALA A N 1
ATOM 670 C CA . ALA A 1 90 ? -11.327 -11.662 6.307 1.00 93.44 90 ALA A CA 1
ATOM 671 C C . ALA A 1 90 ? -11.447 -10.491 7.297 1.00 93.44 90 ALA A C 1
ATOM 673 O O . ALA A 1 90 ? -11.951 -10.673 8.409 1.00 93.44 90 ALA A O 1
ATOM 674 N N . GLY A 1 91 ? -11.057 -9.280 6.889 1.00 90.44 91 GLY A N 1
ATOM 675 C CA . GLY A 1 91 ? -11.204 -8.062 7.687 1.00 90.44 91 GLY A CA 1
ATOM 676 C C . GLY A 1 91 ? -12.667 -7.741 8.002 1.00 90.44 91 GLY A C 1
ATOM 677 O O . GLY A 1 91 ? -13.019 -7.517 9.163 1.00 90.44 91 GLY A O 1
ATOM 678 N N . TYR A 1 92 ? -13.547 -7.802 6.998 1.00 90.88 92 TYR A N 1
ATOM 679 C CA . TYR A 1 92 ? -14.983 -7.574 7.173 1.00 90.88 92 TYR A CA 1
ATOM 680 C C . TYR A 1 92 ? -15.630 -8.602 8.113 1.00 90.88 92 TYR A C 1
ATOM 682 O O . TYR A 1 92 ? -16.360 -8.227 9.037 1.00 90.88 92 TYR A O 1
ATOM 690 N N . LEU A 1 93 ? -15.341 -9.894 7.924 1.00 94.25 93 LEU A N 1
ATOM 691 C CA . LEU A 1 93 ? -15.863 -10.969 8.770 1.00 94.25 93 LEU A CA 1
ATOM 692 C C . LEU A 1 93 ? -15.361 -10.845 10.210 1.00 94.25 93 LEU A C 1
ATOM 694 O O . LEU A 1 93 ? -16.150 -10.982 11.147 1.00 94.25 93 LEU A O 1
ATOM 698 N N . THR A 1 94 ? -14.081 -10.525 10.398 1.00 92.62 94 THR A N 1
ATOM 699 C CA . THR A 1 94 ? -13.487 -10.297 11.723 1.00 92.62 94 THR A CA 1
ATOM 700 C C . THR A 1 94 ? -14.172 -9.128 12.427 1.00 92.62 94 THR A C 1
ATOM 702 O O . THR A 1 94 ? -14.609 -9.266 13.569 1.00 92.62 94 THR A O 1
ATOM 705 N N . ARG A 1 95 ? -14.372 -8.002 11.729 1.00 90.94 95 ARG A N 1
ATOM 706 C CA . ARG A 1 95 ? -15.100 -6.842 12.262 1.00 90.94 95 ARG A CA 1
ATOM 707 C C . ARG A 1 95 ? -16.529 -7.207 12.656 1.00 90.94 95 ARG A C 1
ATOM 709 O O . ARG A 1 95 ? -16.943 -6.953 13.785 1.00 90.94 95 ARG A O 1
ATOM 716 N N . ARG A 1 96 ? -17.283 -7.833 11.749 1.00 92.94 96 ARG A N 1
ATOM 717 C CA . ARG A 1 96 ? -18.693 -8.183 11.978 1.00 92.94 96 ARG A CA 1
ATOM 718 C C . ARG A 1 96 ? -18.859 -9.157 13.145 1.00 92.94 96 ARG A C 1
ATOM 720 O O . ARG A 1 96 ? -19.731 -8.955 13.985 1.00 92.94 96 ARG A O 1
ATOM 727 N N . THR A 1 97 ? -18.027 -10.194 13.218 1.00 92.81 97 THR A N 1
ATOM 728 C CA . THR A 1 97 ? -18.107 -11.216 14.273 1.00 92.81 97 THR A CA 1
ATOM 729 C C . THR A 1 97 ? -17.674 -10.688 15.640 1.00 92.81 97 THR A C 1
ATOM 731 O O . THR A 1 97 ? -18.326 -10.997 16.637 1.00 92.81 97 THR A O 1
ATOM 734 N N . LEU A 1 98 ? -16.620 -9.868 15.712 1.00 91.62 98 LEU A N 1
ATOM 735 C CA . LEU A 1 98 ? -16.151 -9.289 16.974 1.00 91.62 98 LEU A CA 1
ATOM 736 C C . LEU A 1 98 ? -17.130 -8.259 17.536 1.00 91.62 98 LEU A C 1
ATOM 738 O O . LEU A 1 98 ? -17.429 -8.317 18.728 1.00 91.62 98 LEU A O 1
ATOM 742 N N . ILE A 1 99 ? -17.680 -7.380 16.692 1.00 93.12 99 ILE A N 1
ATOM 743 C CA . ILE A 1 99 ? -18.694 -6.405 17.119 1.00 93.12 99 ILE A CA 1
ATOM 744 C C . ILE A 1 99 ? -19.953 -7.131 17.606 1.00 93.12 99 ILE A C 1
ATOM 746 O O . ILE A 1 99 ? -20.469 -6.795 18.668 1.00 93.12 99 ILE A O 1
ATOM 750 N N . ALA A 1 100 ? -20.410 -8.168 16.895 1.00 91.19 100 ALA A N 1
ATOM 751 C CA . ALA A 1 100 ? -21.580 -8.944 17.309 1.00 91.19 100 ALA A CA 1
ATOM 752 C C . ALA A 1 100 ? -21.379 -9.680 18.648 1.00 91.19 100 ALA A C 1
ATOM 754 O O . ALA A 1 100 ? -22.337 -9.864 19.391 1.00 91.19 100 ALA A O 1
ATOM 755 N N . ARG A 1 101 ? -20.149 -10.112 18.965 1.00 91.81 101 ARG A N 1
ATOM 756 C CA . ARG A 1 101 ? -19.850 -10.870 20.193 1.00 91.81 101 ARG A CA 1
ATOM 757 C C . ARG A 1 101 ? -19.482 -10.006 21.398 1.00 91.81 101 ARG A C 1
ATOM 759 O O . ARG A 1 101 ? -19.738 -10.425 22.520 1.00 91.81 101 ARG A O 1
ATOM 766 N N . ARG A 1 102 ? -18.799 -8.877 21.192 1.00 88.88 102 ARG A N 1
ATOM 767 C CA . ARG A 1 102 ? -18.186 -8.078 22.275 1.00 88.88 102 ARG A CA 1
ATOM 768 C C . ARG A 1 102 ? -18.584 -6.601 22.266 1.00 88.88 102 ARG A C 1
ATOM 770 O O . ARG A 1 102 ? -18.182 -5.872 23.165 1.00 88.88 102 ARG A O 1
ATOM 777 N N . GLY A 1 103 ? -19.381 -6.168 21.291 1.00 91.44 103 GLY A N 1
ATOM 778 C CA . GLY A 1 103 ? -19.806 -4.778 21.141 1.00 91.44 103 GLY A CA 1
ATOM 779 C C . GLY A 1 103 ? -18.774 -3.891 20.436 1.00 91.44 103 GLY A C 1
ATOM 780 O O . GLY A 1 103 ? -17.607 -4.253 20.269 1.00 91.44 103 GLY A O 1
ATOM 781 N N . ILE A 1 104 ? -19.234 -2.711 20.007 1.00 90.69 104 ILE A N 1
ATOM 782 C CA . ILE A 1 104 ? -18.429 -1.727 19.264 1.00 90.69 104 ILE A CA 1
ATOM 783 C C . ILE A 1 104 ? -17.312 -1.130 20.135 1.00 90.69 104 ILE A C 1
ATOM 785 O O . ILE A 1 104 ? -16.168 -1.046 19.697 1.00 90.69 104 ILE A O 1
ATOM 789 N N . GLU A 1 105 ? -17.602 -0.824 21.405 1.00 90.06 105 GLU A N 1
ATOM 790 C CA . GLU A 1 105 ? -16.633 -0.193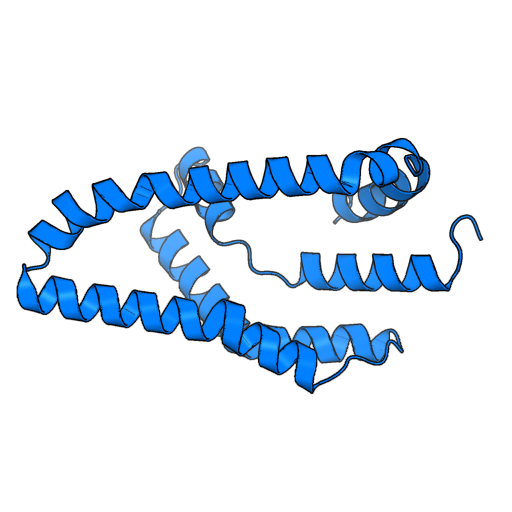 22.309 1.00 90.06 105 GLU A CA 1
ATOM 791 C C . GLU A 1 105 ? -15.418 -1.079 22.580 1.00 90.06 105 GLU A C 1
ATOM 793 O O . GLU A 1 105 ? -14.293 -0.585 22.644 1.00 90.06 105 GLU A O 1
ATOM 798 N N . TRP A 1 106 ? -15.624 -2.392 22.717 1.00 92.06 106 TRP A N 1
ATOM 799 C CA . TRP A 1 106 ? -14.529 -3.337 22.920 1.00 92.06 106 TRP A CA 1
ATOM 800 C C . TRP A 1 106 ? -13.664 -3.476 21.660 1.00 92.06 106 TRP A C 1
ATOM 802 O O . TRP A 1 106 ? -12.437 -3.570 21.750 1.00 92.06 106 TRP A O 1
ATOM 812 N N . TYR A 1 107 ? -14.290 -3.465 20.479 1.00 90.56 107 TYR A N 1
ATOM 813 C CA . TYR A 1 107 ? -13.583 -3.518 19.202 1.00 90.56 107 TYR A CA 1
ATOM 814 C C . TYR A 1 107 ? -12.661 -2.303 19.025 1.00 90.56 107 TYR A C 1
ATOM 816 O O . TYR A 1 107 ? -11.471 -2.486 18.766 1.00 90.56 107 TYR A O 1
ATOM 824 N N . ASP A 1 108 ? -13.167 -1.091 19.263 1.00 87.50 108 ASP A N 1
ATOM 825 C CA . ASP A 1 108 ? -12.389 0.140 19.092 1.00 87.50 108 ASP A CA 1
ATOM 826 C C . ASP A 1 108 ? -11.327 0.321 20.192 1.00 87.50 108 ASP A C 1
ATOM 828 O O . ASP A 1 108 ? -10.175 0.653 19.904 1.00 87.50 108 ASP A O 1
ATOM 832 N N . ASN A 1 109 ? -11.662 0.048 21.459 1.00 90.50 109 ASN A N 1
ATOM 833 C CA . ASN A 1 109 ? -10.752 0.332 22.574 1.00 90.50 109 ASN A CA 1
ATOM 834 C C . ASN A 1 109 ? -9.739 -0.772 22.883 1.00 90.50 109 ASN A C 1
ATOM 836 O O . ASN A 1 109 ? -8.690 -0.463 23.449 1.00 90.50 109 ASN A O 1
ATOM 840 N N . VAL A 1 110 ? -10.024 -2.035 22.551 1.00 90.50 110 VAL A N 1
ATOM 841 C CA . VAL A 1 110 ? -9.155 -3.171 22.906 1.00 90.50 110 VAL A CA 1
ATOM 842 C C . VAL A 1 110 ? -8.547 -3.809 21.667 1.00 90.50 110 VAL A C 1
ATOM 844 O O . VAL A 1 110 ? -7.324 -3.904 21.558 1.00 90.50 110 VAL A O 1
ATOM 847 N N . PHE A 1 111 ? -9.380 -4.246 20.721 1.00 90.31 111 PHE A N 1
ATOM 848 C CA . PHE A 1 111 ? -8.892 -4.954 19.538 1.00 90.31 111 PHE A CA 1
ATOM 849 C C . PHE A 1 111 ? -8.100 -4.025 18.614 1.00 90.31 111 PHE A C 1
ATOM 851 O O . PHE A 1 111 ? -6.960 -4.340 18.268 1.00 90.31 111 PHE A O 1
ATOM 858 N N . MET A 1 112 ? -8.647 -2.850 18.286 1.00 87.88 112 MET A N 1
ATOM 859 C CA . MET A 1 112 ? -8.006 -1.927 17.347 1.00 87.88 112 MET A CA 1
ATOM 860 C C . MET A 1 112 ? -6.684 -1.370 17.874 1.00 87.88 112 MET A C 1
ATOM 862 O O . MET A 1 112 ? -5.707 -1.303 17.131 1.00 87.88 112 MET A O 1
ATOM 866 N N . LYS A 1 113 ? -6.604 -1.072 19.178 1.00 88.56 113 LYS A N 1
ATOM 867 C CA . LYS A 1 113 ? -5.348 -0.643 19.817 1.00 88.56 113 LYS A CA 1
ATOM 868 C C . LYS A 1 113 ? -4.261 -1.720 19.778 1.00 88.56 113 LYS A C 1
ATOM 870 O O . LYS A 1 113 ? -3.085 -1.383 19.706 1.00 88.56 113 LYS A O 1
ATOM 875 N N . LYS A 1 114 ? -4.633 -3.005 19.806 1.00 89.31 114 LYS A N 1
ATOM 876 C CA . LYS A 1 114 ? -3.678 -4.123 19.748 1.00 89.31 114 LYS A CA 1
ATOM 877 C C . LYS A 1 114 ? -3.217 -4.436 18.322 1.00 89.31 114 LYS A C 1
ATOM 879 O O . LYS A 1 114 ? -2.065 -4.812 18.136 1.00 89.31 114 LYS A O 1
ATOM 884 N N . VAL A 1 115 ? -4.101 -4.292 17.332 1.00 88.62 115 VAL A N 1
ATOM 885 C CA . VAL A 1 115 ? -3.800 -4.591 15.920 1.00 88.62 115 VAL A CA 1
ATOM 886 C C . VAL A 1 115 ? -3.129 -3.418 15.206 1.00 88.62 115 VAL A C 1
ATOM 888 O O . VAL A 1 115 ? -2.277 -3.648 14.354 1.00 88.62 115 VAL A O 1
ATOM 891 N N . GLY A 1 116 ? -3.443 -2.174 15.576 1.00 84.06 116 GLY A N 1
ATOM 892 C CA . GLY A 1 116 ? -2.897 -0.967 14.943 1.00 84.06 116 GLY A CA 1
ATOM 893 C C . GLY A 1 116 ? -1.369 -0.961 14.755 1.00 84.06 116 GLY A C 1
ATOM 894 O O . GLY A 1 116 ? -0.917 -0.654 13.653 1.00 84.06 116 GLY A O 1
ATOM 895 N N . PRO A 1 117 ? -0.557 -1.356 15.758 1.00 87.75 117 PRO A N 1
ATOM 896 C CA . PRO A 1 117 ? 0.901 -1.412 15.618 1.00 87.75 117 PRO A CA 1
ATOM 897 C C . PRO A 1 117 ? 1.420 -2.511 14.679 1.00 87.75 117 PRO A C 1
ATOM 899 O O . PRO A 1 117 ? 2.559 -2.432 14.231 1.00 87.75 117 PRO A O 1
ATOM 902 N N . ILE A 1 118 ? 0.623 -3.537 14.364 1.00 91.06 118 ILE A N 1
ATOM 903 C CA . ILE A 1 118 ? 1.063 -4.677 13.542 1.00 91.06 118 ILE A CA 1
ATOM 904 C C . ILE A 1 118 ? 1.322 -4.237 12.095 1.00 91.06 118 ILE A C 1
ATOM 906 O O . ILE A 1 118 ? 2.294 -4.679 11.488 1.00 91.06 118 ILE A O 1
ATOM 910 N N . THR A 1 119 ? 0.502 -3.331 11.557 1.00 86.00 119 THR A N 1
ATOM 911 C CA . THR A 1 119 ? 0.624 -2.829 10.180 1.00 86.00 119 THR A CA 1
ATOM 912 C C . THR A 1 119 ? 1.977 -2.157 9.893 1.00 86.00 119 THR A C 1
ATOM 914 O O . THR A 1 119 ? 2.657 -2.600 8.967 1.00 86.00 119 THR A O 1
ATOM 917 N N . PRO A 1 120 ? 2.428 -1.134 10.654 1.00 86.44 120 PRO A N 1
ATOM 918 C CA . PRO A 1 120 ? 3.731 -0.514 10.408 1.00 86.44 120 PRO A CA 1
ATOM 919 C C . PRO A 1 120 ? 4.900 -1.469 10.676 1.00 86.44 120 PRO A C 1
ATOM 921 O O . PRO A 1 120 ? 5.896 -1.408 9.964 1.00 86.44 120 PRO A O 1
ATOM 924 N N . ILE A 1 121 ? 4.780 -2.386 11.645 1.00 92.25 121 ILE A N 1
ATOM 925 C CA . ILE A 1 121 ? 5.802 -3.417 11.885 1.00 92.25 121 ILE A CA 1
ATOM 926 C C . ILE A 1 121 ? 5.938 -4.321 10.656 1.00 92.25 121 ILE A C 1
ATOM 928 O O . ILE A 1 121 ? 7.050 -4.542 10.184 1.00 92.25 121 ILE A O 1
ATOM 932 N N . GLY A 1 122 ? 4.818 -4.800 10.107 1.00 90.38 122 GLY A N 1
ATOM 933 C CA . GLY A 1 122 ? 4.802 -5.606 8.888 1.00 90.38 122 GLY A CA 1
ATOM 934 C C . GLY A 1 122 ? 5.427 -4.868 7.707 1.00 90.38 122 GLY A C 1
ATOM 935 O O . GLY A 1 122 ? 6.297 -5.421 7.043 1.00 90.38 122 GLY A O 1
ATOM 936 N N . LEU A 1 123 ? 5.060 -3.597 7.506 1.00 89.00 123 LEU A N 1
ATOM 937 C CA . LEU A 1 123 ? 5.627 -2.758 6.448 1.00 89.00 123 LEU A CA 1
ATOM 938 C C . LEU A 1 123 ? 7.153 -2.631 6.568 1.00 89.00 123 LEU A C 1
ATOM 940 O O . LEU A 1 123 ? 7.859 -2.829 5.582 1.00 89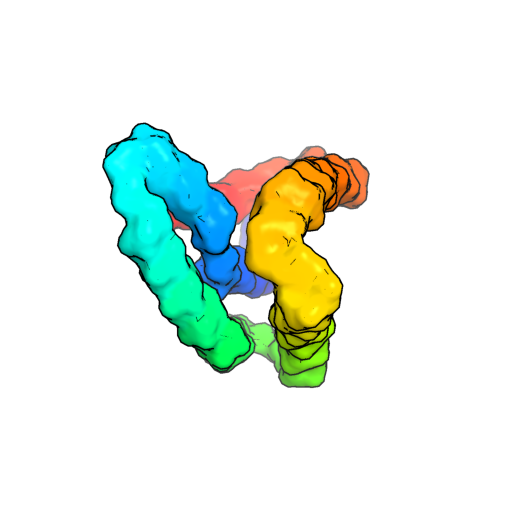.00 123 LEU A O 1
ATOM 944 N N . ILE A 1 124 ? 7.665 -2.331 7.766 1.00 92.75 124 ILE A N 1
ATOM 945 C CA . ILE A 1 124 ? 9.108 -2.196 8.009 1.00 92.75 124 ILE A CA 1
ATOM 946 C C . ILE A 1 124 ? 9.818 -3.532 7.784 1.00 92.75 124 ILE A C 1
ATOM 948 O O . ILE A 1 124 ? 10.869 -3.559 7.150 1.00 92.75 124 ILE A O 1
ATOM 952 N N . ILE A 1 125 ? 9.246 -4.646 8.250 1.00 95.44 125 ILE A N 1
ATOM 953 C CA . ILE A 1 125 ? 9.811 -5.981 8.016 1.00 95.44 125 ILE A CA 1
ATOM 954 C C . ILE A 1 125 ? 9.883 -6.272 6.516 1.00 95.44 125 ILE A C 1
ATOM 956 O O . ILE A 1 125 ? 10.942 -6.656 6.026 1.00 95.44 125 ILE A O 1
ATOM 960 N N . THR A 1 126 ? 8.797 -6.058 5.769 1.00 93.00 126 THR A N 1
ATOM 961 C CA . THR A 1 126 ? 8.783 -6.259 4.316 1.00 93.00 126 THR A CA 1
ATOM 962 C C . THR A 1 126 ? 9.815 -5.375 3.624 1.00 93.00 126 THR A C 1
ATOM 964 O O . THR A 1 126 ? 10.533 -5.859 2.755 1.00 93.00 126 THR A O 1
ATOM 967 N N . LEU A 1 127 ? 9.944 -4.112 4.038 1.00 91.50 127 LEU A N 1
ATOM 968 C CA . LEU A 1 127 ? 10.941 -3.187 3.506 1.00 91.50 127 LEU A CA 1
ATOM 969 C C . LEU A 1 127 ? 12.365 -3.711 3.728 1.00 91.50 127 LEU A C 1
ATOM 971 O O . LEU A 1 127 ? 13.146 -3.793 2.784 1.00 91.50 127 LEU A O 1
ATOM 975 N N . VAL A 1 128 ? 12.690 -4.114 4.958 1.00 94.44 128 VAL A N 1
ATOM 976 C CA . VAL A 1 128 ? 14.005 -4.668 5.305 1.00 94.44 128 VAL A CA 1
ATOM 977 C C . VAL A 1 128 ? 14.300 -5.927 4.492 1.00 94.44 128 VAL A C 1
ATOM 979 O O . VAL A 1 128 ? 15.394 -6.049 3.949 1.00 94.44 128 VAL A O 1
ATOM 982 N N . LEU A 1 129 ? 13.332 -6.839 4.357 1.00 94.38 129 LEU A N 1
ATOM 983 C CA . LEU A 1 129 ? 13.501 -8.061 3.567 1.00 94.38 129 LEU A CA 1
ATOM 984 C C . LEU A 1 129 ? 13.699 -7.766 2.076 1.00 94.38 129 LEU A C 1
ATOM 986 O O . LEU A 1 129 ? 14.566 -8.370 1.451 1.00 94.38 129 LEU A O 1
ATOM 990 N N . LEU A 1 130 ? 12.942 -6.820 1.511 1.00 91.12 130 LEU A N 1
ATOM 991 C CA . LEU A 1 130 ? 13.098 -6.403 0.116 1.00 91.12 130 LEU A CA 1
ATOM 992 C C . LEU A 1 130 ? 14.505 -5.859 -0.147 1.00 91.12 130 LEU A C 1
ATOM 994 O O . LEU A 1 130 ? 15.150 -6.291 -1.099 1.00 91.12 130 LEU A O 1
ATOM 998 N N . PHE A 1 131 ? 15.007 -4.968 0.712 1.00 89.88 131 PHE A N 1
ATOM 999 C CA . PHE A 1 131 ? 16.366 -4.437 0.583 1.00 89.88 131 PHE A CA 1
ATOM 1000 C C . PHE A 1 131 ? 17.443 -5.497 0.822 1.00 89.88 131 PHE A C 1
ATOM 1002 O O . PHE A 1 131 ? 18.459 -5.486 0.133 1.00 89.88 131 PHE A O 1
ATOM 1009 N N . ALA A 1 132 ? 17.225 -6.426 1.754 1.00 91.81 132 ALA A N 1
ATOM 1010 C CA . ALA A 1 132 ? 18.161 -7.515 2.008 1.00 91.81 132 ALA A CA 1
ATOM 1011 C C . ALA A 1 132 ? 18.280 -8.465 0.805 1.00 91.81 132 ALA A C 1
ATOM 1013 O O . ALA A 1 132 ? 19.386 -8.857 0.450 1.00 91.81 132 ALA A O 1
ATOM 1014 N N . PHE A 1 133 ? 17.165 -8.808 0.151 1.00 91.69 133 PHE A N 1
ATOM 1015 C CA . PHE A 1 133 ? 17.169 -9.714 -1.004 1.00 91.69 133 PHE A CA 1
ATOM 1016 C C . PHE A 1 133 ? 17.572 -9.042 -2.319 1.00 91.69 133 PHE A C 1
ATOM 1018 O O . PHE A 1 133 ? 18.133 -9.706 -3.183 1.00 91.69 133 PHE A O 1
ATOM 1025 N N . GLN A 1 134 ? 17.308 -7.743 -2.483 1.00 87.56 134 GLN A N 1
ATOM 1026 C CA . GLN A 1 134 ? 17.653 -6.996 -3.700 1.00 87.56 134 GLN A CA 1
ATOM 1027 C C . GLN A 1 134 ? 18.961 -6.197 -3.582 1.00 87.56 134 GLN A C 1
ATOM 1029 O O . GLN A 1 134 ? 19.317 -5.469 -4.508 1.00 87.56 134 GLN A O 1
ATOM 1034 N N . GLY A 1 135 ? 19.692 -6.324 -2.470 1.00 86.44 135 GLY A N 1
ATOM 1035 C CA . GLY A 1 135 ? 20.899 -5.541 -2.187 1.00 86.44 135 GLY A CA 1
ATOM 1036 C C . GLY A 1 135 ? 21.968 -5.645 -3.277 1.00 86.44 135 GLY A C 1
ATOM 1037 O O . GLY A 1 135 ? 22.443 -4.622 -3.769 1.00 86.44 135 GLY A O 1
ATOM 1038 N N . ASP A 1 136 ? 22.288 -6.862 -3.727 1.00 85.06 136 ASP A N 1
ATOM 1039 C CA . ASP A 1 136 ? 23.285 -7.080 -4.786 1.00 85.06 136 ASP A CA 1
ATOM 1040 C C . ASP A 1 136 ? 22.851 -6.477 -6.129 1.00 85.06 136 ASP A C 1
ATOM 1042 O O . ASP A 1 136 ? 23.663 -5.902 -6.855 1.00 85.06 136 ASP A O 1
ATOM 1046 N N . VAL A 1 137 ? 21.561 -6.567 -6.468 1.00 84.31 137 VAL A N 1
ATOM 1047 C CA . VAL A 1 137 ? 21.013 -5.987 -7.704 1.00 84.31 137 VAL A CA 1
ATOM 1048 C C . VAL A 1 137 ? 21.106 -4.463 -7.664 1.00 84.31 137 VAL A C 1
ATOM 1050 O O . VAL A 1 137 ? 21.501 -3.853 -8.662 1.00 84.31 137 VAL A O 1
ATOM 1053 N N . ILE A 1 138 ? 20.798 -3.863 -6.509 1.00 83.69 138 ILE A N 1
ATOM 1054 C CA . ILE A 1 138 ? 20.864 -2.416 -6.275 1.00 83.69 138 ILE A CA 1
ATOM 1055 C C . ILE A 1 138 ? 22.302 -1.904 -6.417 1.00 83.69 138 ILE A C 1
ATOM 1057 O O . ILE A 1 138 ? 22.528 -0.904 -7.099 1.00 83.69 138 ILE A O 1
ATOM 1061 N N . LEU A 1 139 ? 23.274 -2.596 -5.814 1.00 85.50 139 LEU A N 1
ATOM 1062 C CA . LEU A 1 139 ? 24.685 -2.200 -5.854 1.00 85.50 139 LEU A CA 1
ATOM 1063 C C . 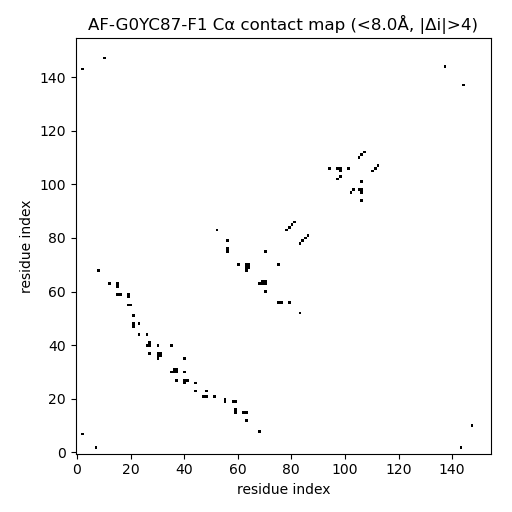LEU A 1 139 ? 25.305 -2.351 -7.250 1.00 85.50 139 LEU A C 1
ATOM 1065 O O . LEU A 1 139 ? 26.120 -1.521 -7.645 1.00 85.50 139 LEU A O 1
ATOM 1069 N N . ASN A 1 140 ? 24.906 -3.376 -8.008 1.00 87.31 140 ASN A N 1
ATOM 1070 C CA . ASN A 1 140 ? 25.462 -3.644 -9.336 1.00 87.31 140 ASN A CA 1
ATOM 1071 C C . ASN A 1 140 ? 24.812 -2.826 -10.466 1.00 87.31 140 ASN A C 1
ATOM 1073 O O . ASN A 1 140 ? 25.424 -2.670 -11.520 1.00 87.31 140 ASN A O 1
ATOM 1077 N N . ASN A 1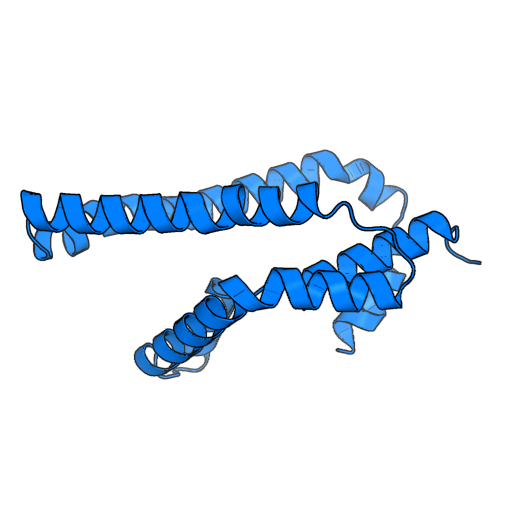 141 ? 23.601 -2.283 -10.275 1.00 85.44 141 ASN A N 1
ATOM 1078 C CA . ASN A 1 141 ? 22.859 -1.560 -11.322 1.00 85.44 141 ASN A CA 1
ATOM 1079 C C . ASN A 1 141 ? 22.468 -0.115 -10.933 1.00 85.44 141 ASN A C 1
ATOM 1081 O O . ASN A 1 141 ? 21.315 0.284 -11.131 1.00 85.44 141 ASN A O 1
ATOM 1085 N N . PRO A 1 142 ? 23.398 0.726 -10.436 1.00 84.75 142 PRO A N 1
ATOM 1086 C CA . PRO A 1 142 ? 23.069 2.084 -9.996 1.00 84.75 142 PRO A CA 1
ATOM 1087 C C . PRO A 1 142 ? 22.549 2.964 -11.144 1.00 84.75 142 PRO A C 1
ATOM 1089 O O . PRO A 1 142 ? 21.673 3.803 -10.945 1.00 84.75 142 PRO A O 1
ATOM 1092 N N . LEU A 1 143 ? 23.038 2.740 -12.369 1.00 84.88 143 LEU A N 1
ATOM 1093 C CA . LEU A 1 143 ? 22.637 3.505 -13.552 1.00 84.88 143 LEU A CA 1
ATOM 1094 C C . LEU A 1 143 ? 21.174 3.222 -13.942 1.00 84.88 143 LEU A C 1
ATOM 1096 O O . LEU A 1 143 ? 20.444 4.149 -14.284 1.00 84.88 143 LEU A O 1
ATOM 1100 N N . HIS A 1 144 ? 20.706 1.974 -13.810 1.00 84.62 144 HIS A N 1
ATOM 1101 C CA . HIS A 1 144 ? 19.304 1.626 -14.073 1.00 84.62 144 HIS A CA 1
ATOM 1102 C C . HIS A 1 144 ? 18.365 2.322 -13.082 1.00 84.62 144 HIS A C 1
ATOM 1104 O O . HIS A 1 144 ? 17.339 2.859 -13.487 1.00 84.62 144 HIS A O 1
ATOM 1110 N N . ILE A 1 145 ? 18.742 2.371 -11.799 1.00 84.50 145 ILE A N 1
ATOM 1111 C CA . ILE A 1 145 ? 17.952 3.038 -10.755 1.00 84.50 145 ILE A CA 1
ATOM 1112 C C . ILE A 1 145 ? 17.782 4.522 -11.080 1.00 84.50 145 ILE A C 1
ATOM 1114 O O . ILE A 1 145 ? 16.668 5.031 -11.020 1.00 84.50 145 ILE A O 1
ATOM 1118 N N . VAL A 1 146 ? 18.858 5.208 -11.478 1.00 84.88 146 VAL A N 1
ATOM 1119 C CA . VAL A 1 146 ? 18.792 6.627 -11.861 1.00 84.88 146 VAL A CA 1
ATOM 1120 C C . VAL A 1 146 ? 17.886 6.831 -13.078 1.00 84.88 146 VAL A C 1
ATOM 1122 O O . VAL A 1 146 ? 17.046 7.728 -13.067 1.00 84.88 146 VAL A O 1
ATOM 1125 N N . LEU A 1 147 ? 18.004 5.980 -14.102 1.00 83.88 147 LEU A N 1
ATOM 1126 C CA . LEU A 1 147 ? 17.171 6.066 -15.307 1.00 83.88 147 LEU A CA 1
ATOM 1127 C C . LEU A 1 147 ? 15.678 5.849 -15.025 1.00 83.88 147 LEU A C 1
ATOM 1129 O O . LEU A 1 147 ? 14.853 6.474 -15.684 1.00 83.88 147 LEU A O 1
ATOM 1133 N N . ILE A 1 148 ? 15.330 5.005 -14.050 1.00 83.62 148 ILE A N 1
ATOM 1134 C CA . ILE A 1 148 ? 13.942 4.788 -13.610 1.00 83.62 148 ILE A CA 1
ATOM 1135 C C . ILE A 1 148 ? 13.473 5.927 -12.688 1.00 83.62 148 ILE A C 1
ATOM 1137 O O . ILE A 1 148 ? 12.321 6.345 -12.758 1.00 83.62 148 ILE A O 1
ATOM 1141 N N . ALA A 1 149 ? 14.355 6.461 -11.840 1.00 83.38 149 ALA A N 1
ATOM 1142 C CA . ALA A 1 149 ? 14.019 7.511 -10.882 1.00 83.38 149 ALA A CA 1
ATOM 1143 C C . ALA A 1 149 ? 13.708 8.859 -11.550 1.00 83.38 149 ALA A C 1
ATOM 1145 O O . ALA A 1 149 ? 12.792 9.546 -11.112 1.00 83.38 149 ALA A O 1
ATOM 1146 N N . ILE A 1 150 ? 14.426 9.239 -12.614 1.00 86.69 150 ILE A N 1
ATOM 1147 C CA . ILE A 1 150 ? 14.203 10.510 -13.332 1.00 86.69 150 ILE A CA 1
ATOM 1148 C C . ILE A 1 150 ? 12.737 10.692 -13.772 1.00 86.69 150 ILE A C 1
ATOM 1150 O O . ILE A 1 150 ? 12.137 11.695 -13.385 1.00 86.69 150 ILE A O 1
ATOM 1154 N N . PRO A 1 151 ? 12.126 9.773 -14.547 1.00 82.19 151 PRO A N 1
ATOM 1155 C CA . PRO A 1 151 ? 10.739 9.933 -14.972 1.00 82.19 151 PRO A CA 1
ATOM 1156 C C . PRO A 1 151 ? 9.757 9.892 -13.796 1.00 82.19 151 PRO A C 1
ATOM 1158 O O . PRO A 1 151 ? 8.776 10.625 -13.827 1.00 82.19 151 PRO A O 1
ATOM 1161 N N . LEU A 1 152 ? 10.035 9.106 -12.749 1.00 81.69 152 LEU A N 1
ATOM 1162 C CA . LEU A 1 152 ? 9.190 9.048 -11.549 1.00 81.69 152 LEU A CA 1
ATOM 1163 C C . LEU A 1 152 ? 9.229 10.340 -10.716 1.00 81.69 152 LEU A C 1
ATOM 1165 O O . LEU A 1 152 ? 8.248 10.655 -10.060 1.00 81.69 152 LEU A O 1
ATOM 1169 N N . ILE A 1 153 ? 10.343 11.080 -10.721 1.00 83.12 153 ILE A N 1
ATOM 1170 C CA . ILE A 1 153 ? 10.474 12.366 -10.010 1.00 83.12 153 ILE A CA 1
ATOM 1171 C C . ILE A 1 153 ? 9.799 13.511 -10.781 1.00 83.12 153 ILE A C 1
ATOM 1173 O O . ILE A 1 153 ? 9.375 14.490 -10.174 1.00 83.12 153 ILE A O 1
ATOM 1177 N N . ILE A 1 154 ? 9.753 13.423 -12.112 1.00 81.44 154 ILE A N 1
ATOM 1178 C CA . ILE A 1 154 ? 9.162 14.460 -12.972 1.00 81.44 154 ILE A CA 1
ATOM 1179 C C . ILE A 1 154 ? 7.625 14.351 -13.031 1.00 81.44 154 ILE A C 1
ATOM 1181 O O . ILE A 1 154 ? 6.975 15.355 -13.324 1.00 81.44 154 ILE A O 1
ATOM 1185 N N . GLN A 1 155 ? 7.066 13.158 -12.788 1.00 67.56 155 GLN A N 1
ATOM 1186 C CA . GLN A 1 155 ? 5.617 12.898 -12.722 1.00 67.56 155 GLN A CA 1
ATOM 1187 C C . GLN A 1 155 ? 4.934 13.642 -11.572 1.00 67.56 155 GLN A C 1
ATOM 1189 O O . GLN A 1 155 ? 3.819 14.152 -11.825 1.00 67.56 155 GLN A O 1
#

Sequence (155 aa):
PFIPEELASQYLAGAILLGTAPCAAMVFVWSYLTRGDAAYTLVQVAVNDLIMLFAFAPIVILLLGVSNIQVPYDGVALSVVLYIVIPLAAGYLTRRTLIARRGIEWYDNVFMKKVGPITPIGLIITLVLLFAFQGDVILNNPLHIVLIAIPLIIQ

InterPro domains:
  IPR002657 Bile acid:sodium symporter/arsenical resistance protein Acr3 [PF01758] (7-140)
  IPR004706 Arsenical-resistance protein Acr3 [PTHR43057] (8-155)
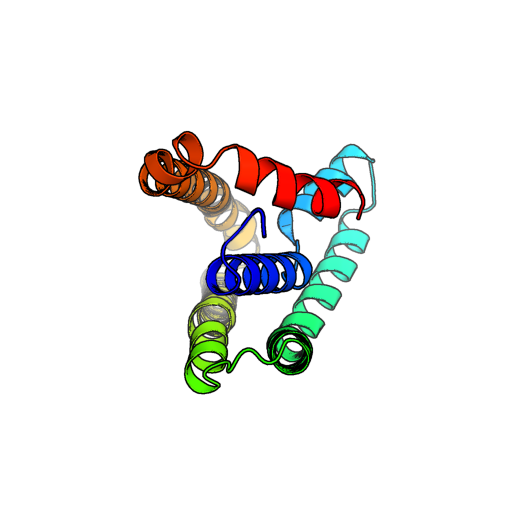  IPR038770 Sodium/solute symporter superfamily [G3DSA:1.20.1530.20] (2-154)

Solvent-accessible surface area (backbone atoms only — not comparable to full-atom values): 8926 Å² total; per-residue (Å²): 122,102,56,58,70,70,59,48,52,52,53,51,50,51,51,53,54,58,72,64,51,83,73,65,70,64,54,54,55,51,35,58,75,70,70,46,61,64,69,61,50,49,51,52,45,52,53,51,50,59,50,40,72,68,44,39,63,58,51,51,51,53,59,38,51,76,68,74,50,90,72,62,67,67,59,55,54,52,46,46,43,64,71,45,51,48,53,51,52,51,51,50,50,51,52,53,53,45,33,75,73,60,35,64,67,45,41,60,68,51,51,43,64,66,49,58,63,50,57,62,52,50,52,52,52,52,51,51,50,51,50,66,74,43,40,68,59,53,70,75,38,56,67,60,53,51,66,56,44,53,64,65,72,74,107

Radius of gyration: 19.47 Å; Cα contacts (8 Å, |Δi|>4): 56; chains: 1; bounding box: 47×36×49 Å

Mean predicted aligned error: 7.66 Å

Organism: NCBI:txid1044941

pLDDT: mean 83.76, std 8.24, range [56.25, 95.44]

Secondary structure (DSSP, 8-state):
--S-HHHHHHHHHHHHHHHHS---HHHHHHHHHTT--HHHHHHHHHHHHHHHHHHHHHHHHHHHHHTT----HHHHHHHHIIIIIHHHHHHHHHHHHHHHHH-HHHIIIIIHHHHTTHHHHHHHHHHHHHHHHHHHHHHH-HHHHHHHHHHHHH-